Protein AF-A0AAV6YFU2-F1 (afdb_monomer_lite)

Organism: Engystomops pustulosus (NCBI:txid76066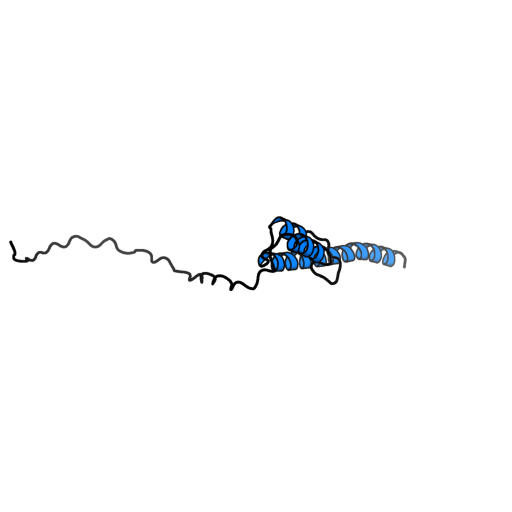)

pLDDT: mean 72.0, std 17.18, range [37.38, 92.31]

Foldseek 3Di:
DVVVVVVVVVVVVVVVVVVLVVVLVVLLVVLLVVLVPFPDDPVLSVVQSPDRDPPDDSRPCSVVVVVVVVVVVPDPGPDDDPPDDPPPPPPDPPPDPPDPDDDDDDDDDDDDDDD

Radius of gyration: 32.78 Å; chains: 1; bounding box: 71×76×87 Å

Structure (mmCIF, N/CA/C/O backbone):
data_AF-A0AAV6YFU2-F1
#
_entry.id   AF-A0AAV6YFU2-F1
#
loop_
_atom_site.group_PDB
_atom_site.id
_atom_site.type_symbol
_atom_site.label_atom_id
_atom_site.label_alt_id
_atom_site.label_comp_id
_atom_site.label_asym_id
_atom_site.label_entity_id
_atom_site.label_seq_id
_atom_site.pdbx_PDB_ins_code
_atom_site.Cartn_x
_atom_site.Cartn_y
_atom_site.Cartn_z
_atom_site.occupancy
_atom_site.B_iso_or_equiv
_atom_site.auth_seq_id
_atom_site.auth_comp_id
_atom_site.auth_asym_id
_atom_site.auth_atom_id
_atom_site.pdbx_PDB_model_num
ATOM 1 N N . MET A 1 1 ? 24.651 2.053 -34.414 1.00 65.94 1 MET A N 1
ATOM 2 C CA . MET A 1 1 ? 23.957 2.924 -33.431 1.00 65.94 1 MET A CA 1
ATOM 3 C C . MET A 1 1 ? 24.017 2.377 -31.984 1.00 65.94 1 MET A C 1
ATOM 5 O O . MET A 1 1 ? 22.968 2.186 -31.379 1.00 65.94 1 MET A O 1
ATOM 9 N N . PRO A 1 2 ? 25.197 2.101 -31.392 1.00 79.69 2 PRO A N 1
ATOM 10 C CA . PRO A 1 2 ? 25.283 1.604 -30.006 1.00 79.69 2 PRO A CA 1
ATOM 11 C C . PRO A 1 2 ? 24.976 2.678 -28.940 1.00 79.69 2 PRO A C 1
ATOM 13 O O . PRO A 1 2 ? 24.297 2.378 -27.965 1.00 79.69 2 PRO A O 1
ATOM 16 N N . LEU A 1 3 ? 25.368 3.939 -29.170 1.00 88.44 3 LEU A N 1
ATOM 17 C CA . LEU A 1 3 ? 25.150 5.067 -28.244 1.00 88.44 3 LEU A CA 1
ATOM 18 C C . LEU A 1 3 ? 23.670 5.396 -27.980 1.00 88.44 3 LEU A C 1
ATOM 20 O O . LEU A 1 3 ? 23.283 5.698 -26.855 1.00 88.44 3 LEU A O 1
ATOM 24 N N . LEU A 1 4 ? 22.818 5.309 -29.006 1.00 89.44 4 LEU A N 1
ATOM 25 C CA . LEU A 1 4 ? 21.377 5.543 -28.847 1.00 89.44 4 LEU A CA 1
ATOM 26 C C . LEU A 1 4 ? 20.711 4.455 -27.992 1.00 89.44 4 LEU A C 1
ATOM 28 O O . LEU A 1 4 ? 19.809 4.745 -27.210 1.00 89.44 4 LEU A O 1
ATOM 32 N N . LYS A 1 5 ? 21.175 3.204 -28.098 1.00 89.06 5 LYS A N 1
ATOM 33 C CA . LYS A 1 5 ? 20.659 2.088 -27.292 1.00 89.06 5 LYS A CA 1
ATOM 34 C C . LYS A 1 5 ? 21.057 2.218 -25.821 1.00 89.06 5 LYS A C 1
ATOM 36 O O . LYS A 1 5 ? 20.235 1.967 -24.951 1.00 89.06 5 LYS A O 1
ATOM 41 N N . SER A 1 6 ? 22.285 2.652 -25.532 1.00 88.38 6 SER A N 1
ATOM 42 C CA . SER A 1 6 ? 22.722 2.873 -24.147 1.00 88.38 6 SER A CA 1
ATOM 43 C C . SER A 1 6 ? 22.020 4.070 -23.504 1.00 88.38 6 SER A C 1
ATOM 45 O O . SER A 1 6 ? 21.612 3.985 -22.351 1.00 88.38 6 SER A O 1
ATOM 47 N N . ALA A 1 7 ? 21.825 5.163 -24.249 1.00 90.75 7 ALA A N 1
ATOM 48 C CA . ALA A 1 7 ? 21.093 6.330 -23.755 1.00 90.75 7 ALA A CA 1
ATOM 49 C C . ALA A 1 7 ? 19.620 6.005 -23.453 1.00 90.75 7 ALA A C 1
ATOM 51 O O . ALA A 1 7 ? 19.092 6.414 -22.423 1.00 90.75 7 ALA A O 1
ATOM 52 N N . THR A 1 8 ? 18.962 5.235 -24.323 1.00 91.19 8 THR A N 1
ATOM 53 C CA . THR A 1 8 ? 17.571 4.807 -24.099 1.00 91.19 8 THR A CA 1
ATOM 54 C C . THR A 1 8 ? 17.447 3.834 -22.932 1.00 91.19 8 THR A C 1
ATOM 56 O O . THR A 1 8 ? 16.543 4.007 -22.123 1.00 91.19 8 THR A O 1
ATOM 59 N N . ALA A 1 9 ? 18.372 2.882 -22.776 1.00 88.06 9 ALA A N 1
ATOM 60 C CA . ALA A 1 9 ? 18.406 1.995 -21.610 1.00 88.06 9 ALA A CA 1
ATOM 61 C C . ALA A 1 9 ? 18.583 2.777 -20.295 1.00 88.06 9 ALA A C 1
ATOM 63 O O . ALA A 1 9 ? 17.851 2.541 -19.340 1.00 88.06 9 ALA A O 1
ATOM 64 N N . PHE A 1 10 ? 19.477 3.773 -20.277 1.00 90.19 10 PHE A N 1
ATOM 65 C CA . PHE A 1 10 ? 19.695 4.622 -19.103 1.00 90.19 10 PHE A CA 1
ATOM 66 C C . PHE A 1 10 ? 18.457 5.443 -18.709 1.00 90.19 10 PHE A C 1
ATOM 68 O O . PHE A 1 10 ? 18.269 5.730 -17.534 1.00 90.19 10 PHE A O 1
ATOM 75 N N . LEU A 1 11 ? 17.606 5.824 -19.669 1.00 89.81 11 LEU A N 1
ATOM 76 C CA . LEU A 1 11 ? 16.353 6.542 -19.398 1.00 89.81 11 LEU A CA 1
ATOM 77 C C . LEU A 1 11 ? 15.172 5.605 -19.095 1.00 89.81 11 LEU A C 1
ATOM 79 O O . LEU A 1 11 ? 14.237 6.000 -18.394 1.00 89.81 11 LEU A O 1
ATOM 83 N N . ALA A 1 12 ? 15.195 4.373 -19.606 1.00 91.88 12 ALA A N 1
ATOM 84 C CA . ALA A 1 12 ? 14.117 3.403 -19.432 1.00 91.88 12 ALA A CA 1
ATOM 85 C C . ALA A 1 12 ? 13.955 2.971 -17.966 1.00 91.88 12 ALA A C 1
ATOM 87 O O . ALA A 1 12 ? 12.844 2.998 -17.440 1.00 91.88 12 ALA A O 1
ATOM 88 N N . ASP A 1 13 ? 15.052 2.654 -17.281 1.00 89.69 13 ASP A N 1
ATOM 89 C CA . ASP A 1 13 ? 15.014 2.224 -15.879 1.00 89.69 13 ASP A CA 1
ATOM 90 C C . ASP A 1 13 ? 14.454 3.299 -14.918 1.00 89.69 13 ASP A C 1
ATOM 92 O O . ASP A 1 13 ? 13.498 3.008 -14.191 1.00 89.69 13 ASP A O 1
ATOM 96 N N . PRO A 1 14 ? 14.943 4.559 -14.914 1.00 92.31 14 PRO A N 1
ATOM 97 C CA . PRO A 1 14 ? 14.422 5.588 -14.016 1.00 92.31 14 PRO A CA 1
ATOM 98 C C . PRO A 1 14 ? 12.996 6.023 -14.368 1.00 92.31 14 PRO A C 1
ATOM 100 O O . PRO A 1 14 ? 12.232 6.367 -13.468 1.00 92.31 14 PRO A O 1
ATOM 103 N N . SER A 1 15 ? 12.609 6.004 -15.649 1.00 90.94 15 SER A N 1
ATOM 104 C CA . SER A 1 15 ? 11.227 6.320 -16.037 1.00 90.94 15 SER A CA 1
ATOM 105 C C . SER A 1 15 ? 10.246 5.242 -15.572 1.00 90.94 15 SER A C 1
ATOM 107 O O . SER A 1 15 ? 9.169 5.574 -15.076 1.00 90.94 15 SER A O 1
ATOM 109 N N . ALA A 1 16 ? 10.629 3.964 -15.638 1.00 88.31 16 ALA A N 1
ATOM 110 C CA . ALA A 1 16 ? 9.830 2.875 -15.089 1.00 88.31 16 ALA A CA 1
ATOM 111 C C . ALA A 1 16 ? 9.675 2.987 -13.562 1.00 88.31 16 ALA A C 1
ATOM 113 O O . ALA A 1 16 ? 8.571 2.813 -13.044 1.00 88.31 16 ALA A O 1
ATOM 114 N N . GLU A 1 17 ? 10.747 3.324 -12.840 1.00 88.56 17 GLU A N 1
ATOM 115 C CA . GLU A 1 17 ? 10.686 3.556 -11.391 1.00 88.56 17 GLU A CA 1
ATOM 116 C C . GLU A 1 17 ? 9.809 4.761 -11.029 1.00 88.56 17 GLU A C 1
ATOM 118 O O . GLU A 1 17 ? 8.962 4.659 -10.142 1.00 88.56 17 GLU A O 1
ATOM 123 N N . ALA A 1 18 ? 9.925 5.880 -11.749 1.00 90.38 18 ALA A N 1
ATOM 124 C CA . ALA A 1 18 ? 9.093 7.061 -11.514 1.00 90.38 18 ALA A CA 1
ATOM 125 C C . ALA A 1 18 ? 7.590 6.741 -11.617 1.00 90.38 18 ALA A C 1
ATOM 127 O O . ALA A 1 18 ? 6.810 7.126 -10.742 1.00 90.38 18 ALA A O 1
ATOM 128 N N . LEU A 1 19 ? 7.196 5.964 -12.632 1.00 89.88 19 LEU A N 1
ATOM 129 C CA . LEU A 1 19 ? 5.811 5.516 -12.802 1.00 89.88 19 LEU A CA 1
ATOM 130 C C . LEU A 1 19 ? 5.357 4.583 -11.669 1.00 89.88 19 LEU A C 1
ATOM 132 O O . LEU A 1 19 ? 4.226 4.697 -11.191 1.00 89.88 19 LEU A O 1
ATOM 136 N N . ARG A 1 20 ? 6.231 3.683 -11.193 1.00 86.88 20 ARG A N 1
ATOM 137 C CA . ARG A 1 20 ? 5.939 2.819 -10.033 1.00 86.88 20 ARG A CA 1
ATOM 138 C C . ARG A 1 20 ? 5.701 3.645 -8.769 1.00 86.88 20 ARG A C 1
ATOM 140 O O . ARG A 1 20 ? 4.741 3.374 -8.046 1.00 86.88 20 ARG A O 1
ATOM 147 N N . PHE A 1 21 ? 6.521 4.668 -8.520 1.00 87.75 21 PHE A N 1
ATOM 148 C CA . PHE A 1 21 ? 6.357 5.559 -7.370 1.00 87.75 21 PHE A CA 1
ATOM 149 C C . PHE A 1 21 ? 5.067 6.378 -7.440 1.00 87.75 21 PHE A C 1
ATOM 151 O O . PHE A 1 21 ? 4.351 6.465 -6.441 1.00 87.75 21 PHE A O 1
ATOM 158 N N . GLU A 1 22 ? 4.727 6.940 -8.600 1.00 89.19 22 GLU A N 1
ATOM 159 C CA . GLU A 1 22 ? 3.484 7.699 -8.776 1.00 89.19 22 GLU A CA 1
ATOM 160 C C . GLU A 1 22 ? 2.247 6.815 -8.557 1.00 89.19 22 GLU A C 1
ATOM 162 O O . GLU A 1 22 ? 1.314 7.194 -7.834 1.00 89.19 22 GLU A O 1
ATOM 167 N N . ALA A 1 23 ? 2.260 5.601 -9.115 1.00 86.62 23 ALA A N 1
ATOM 168 C CA . ALA A 1 23 ? 1.203 4.622 -8.902 1.00 86.62 23 ALA A CA 1
ATOM 169 C C . ALA A 1 23 ? 1.091 4.231 -7.419 1.00 86.62 23 ALA A C 1
ATOM 171 O O . ALA A 1 23 ? -0.017 4.176 -6.875 1.00 86.62 23 ALA A O 1
ATOM 172 N N . ALA A 1 24 ? 2.216 4.009 -6.734 1.00 86.19 24 ALA A N 1
ATOM 173 C CA . ALA A 1 24 ? 2.237 3.696 -5.307 1.00 86.19 24 ALA A CA 1
ATOM 174 C C . ALA A 1 24 ? 1.688 4.851 -4.449 1.00 86.19 24 ALA A C 1
ATOM 176 O O . ALA A 1 24 ? 0.851 4.621 -3.573 1.00 86.19 24 ALA A O 1
ATOM 177 N N . LEU A 1 25 ? 2.089 6.096 -4.727 1.00 87.94 25 LEU A N 1
ATOM 178 C CA . LEU A 1 25 ? 1.611 7.290 -4.021 1.00 87.94 25 LEU A CA 1
ATOM 179 C C . LEU A 1 25 ? 0.113 7.510 -4.224 1.00 87.94 25 LEU A C 1
ATOM 181 O O . LEU A 1 25 ? -0.626 7.670 -3.252 1.00 87.94 25 LEU A O 1
ATOM 185 N N . THR A 1 26 ? -0.351 7.459 -5.472 1.00 89.44 26 THR A N 1
ATOM 186 C CA . THR A 1 26 ? -1.770 7.629 -5.805 1.00 89.44 26 THR A CA 1
ATOM 187 C C . THR A 1 26 ? -2.624 6.593 -5.080 1.00 89.44 26 THR A C 1
ATOM 189 O O . THR A 1 26 ? -3.670 6.923 -4.515 1.00 89.44 26 THR A O 1
ATOM 192 N N . ASN A 1 27 ? -2.166 5.341 -5.029 1.00 88.00 27 ASN A N 1
ATOM 193 C CA . ASN A 1 27 ? -2.866 4.296 -4.293 1.00 88.00 27 ASN A CA 1
ATOM 194 C C . ASN A 1 27 ? -2.809 4.493 -2.782 1.00 88.00 27 ASN A C 1
ATOM 196 O O . ASN A 1 27 ? -3.834 4.330 -2.127 1.00 88.00 27 ASN A O 1
ATOM 200 N N . SER A 1 28 ? -1.672 4.904 -2.224 1.00 87.81 28 SER A N 1
ATOM 201 C CA . SER A 1 28 ? -1.562 5.243 -0.801 1.00 87.81 28 SER A CA 1
ATOM 202 C C . SER A 1 28 ? -2.568 6.332 -0.399 1.00 87.81 28 SER A C 1
ATOM 204 O O . SER A 1 28 ? -3.315 6.177 0.572 1.00 87.81 28 SER A O 1
ATOM 206 N N . VAL A 1 29 ? -2.704 7.383 -1.216 1.00 89.75 29 VAL A N 1
ATOM 207 C CA . VAL A 1 29 ? -3.706 8.439 -1.004 1.00 89.75 29 VAL A CA 1
ATOM 208 C C . VAL A 1 29 ? -5.126 7.874 -1.086 1.00 89.75 29 VAL A C 1
ATOM 210 O O . VAL A 1 29 ? -5.922 8.099 -0.171 1.00 89.75 29 VAL A O 1
ATOM 213 N N . ARG A 1 30 ? -5.451 7.084 -2.119 1.00 89.50 30 ARG A N 1
ATOM 214 C CA . ARG A 1 30 ? -6.771 6.436 -2.250 1.00 89.50 30 ARG A CA 1
ATOM 215 C C . ARG A 1 30 ? -7.102 5.565 -1.036 1.00 89.50 30 ARG A C 1
ATOM 217 O O . ARG A 1 30 ? -8.199 5.676 -0.490 1.00 89.50 30 ARG A O 1
ATOM 224 N N . ARG A 1 31 ? -6.150 4.757 -0.567 1.00 89.94 31 ARG A N 1
ATOM 225 C CA . ARG A 1 31 ? -6.293 3.911 0.628 1.00 89.94 31 ARG A CA 1
ATOM 226 C C . ARG A 1 31 ? -6.566 4.736 1.871 1.00 89.94 31 ARG A C 1
ATOM 228 O O . ARG A 1 31 ? -7.503 4.431 2.601 1.00 89.94 31 ARG A O 1
ATOM 235 N N . SER A 1 32 ? -5.808 5.813 2.074 1.00 87.81 32 SER A N 1
ATOM 236 C CA . SER A 1 32 ? -5.988 6.702 3.225 1.00 87.81 32 SER A CA 1
ATOM 237 C C . SER A 1 32 ? -7.394 7.317 3.270 1.00 87.81 32 SER A C 1
ATOM 239 O O . SER A 1 32 ? -7.997 7.407 4.342 1.00 87.81 32 SER A O 1
ATOM 241 N N . LEU A 1 33 ? -7.963 7.664 2.108 1.00 89.00 33 LEU A N 1
ATOM 242 C CA . LEU A 1 33 ? -9.323 8.197 1.996 1.00 89.00 33 LEU A CA 1
ATOM 243 C C . LEU A 1 33 ? -10.380 7.145 2.341 1.00 89.00 33 LEU A C 1
ATOM 245 O O . LEU A 1 33 ? -11.294 7.430 3.117 1.00 89.00 33 LEU A O 1
ATOM 249 N N . TRP A 1 34 ? -10.233 5.926 1.820 1.00 87.44 34 TRP A N 1
ATOM 250 C CA . TRP A 1 34 ? -11.125 4.806 2.132 1.00 87.44 34 TRP A CA 1
ATOM 251 C C . TRP A 1 34 ? -11.088 4.438 3.619 1.00 87.44 34 TRP A C 1
ATOM 253 O O . TRP A 1 34 ? -12.125 4.323 4.275 1.00 87.44 34 TRP A O 1
ATOM 263 N N . VAL A 1 35 ? -9.886 4.322 4.178 1.00 87.81 35 VAL A N 1
ATOM 264 C CA . VAL A 1 35 ? -9.640 3.952 5.575 1.00 87.81 35 VAL A CA 1
ATOM 265 C C . VAL A 1 35 ? -10.142 5.016 6.563 1.00 87.81 35 VAL A C 1
ATOM 267 O O . VAL A 1 35 ? -10.583 4.677 7.666 1.00 87.81 35 VAL A O 1
ATOM 270 N N . LYS A 1 36 ? -10.134 6.301 6.180 1.00 85.31 36 LYS A N 1
ATOM 271 C CA . LYS A 1 36 ? -10.585 7.417 7.029 1.00 85.31 36 LYS A CA 1
ATOM 272 C C . LYS A 1 36 ? -12.043 7.283 7.468 1.00 85.31 36 LYS A C 1
ATOM 274 O O . LYS A 1 36 ? -12.352 7.592 8.617 1.00 85.31 36 LYS A O 1
ATOM 279 N N . GLN A 1 37 ? -12.928 6.837 6.575 1.00 81.38 37 GLN A N 1
ATOM 280 C CA . GLN A 1 37 ? -14.348 6.648 6.895 1.00 81.38 37 GLN A CA 1
ATOM 281 C C . GLN A 1 37 ? -14.674 5.253 7.450 1.00 81.38 37 GLN A C 1
ATOM 283 O O . GLN A 1 37 ? -15.758 5.038 7.987 1.00 81.38 37 GLN A O 1
ATOM 288 N N . TRP A 1 38 ? -13.754 4.295 7.317 1.00 82.44 38 TRP A N 1
ATOM 289 C CA . TRP A 1 38 ? -13.984 2.914 7.719 1.00 82.44 38 TRP A CA 1
ATOM 290 C C . TRP A 1 38 ? -13.979 2.764 9.248 1.00 82.44 38 TRP A C 1
ATOM 292 O O . TRP A 1 38 ? -13.154 3.354 9.945 1.00 82.44 38 TRP A O 1
ATOM 302 N N . GLY A 1 39 ? -14.893 1.958 9.793 1.00 76.69 39 GLY A N 1
ATOM 303 C CA . GLY A 1 39 ? -15.066 1.737 11.237 1.00 76.69 39 GLY A CA 1
ATOM 304 C C . GLY A 1 39 ? -14.123 0.704 11.876 1.00 76.69 39 GLY A C 1
ATOM 305 O O . GLY A 1 39 ? -14.430 0.234 12.968 1.00 76.69 39 GLY A O 1
ATOM 306 N N . GLY A 1 40 ? -13.031 0.316 11.204 1.00 76.81 40 GLY A N 1
ATOM 307 C CA . GLY A 1 40 ? -12.054 -0.674 11.685 1.00 76.81 40 GLY A CA 1
ATOM 308 C C . GLY A 1 40 ? -11.118 -0.172 12.796 1.00 76.81 40 GLY A C 1
ATOM 309 O O . GLY A 1 40 ? -11.072 1.026 13.100 1.00 76.81 40 GLY A O 1
ATOM 310 N N . ASP A 1 41 ? -10.357 -1.091 13.398 1.00 81.94 41 ASP A N 1
ATOM 311 C CA . ASP A 1 41 ? -9.361 -0.763 14.427 1.00 81.94 41 ASP A CA 1
ATOM 312 C C . ASP A 1 41 ? -8.149 -0.022 13.832 1.00 81.94 41 ASP A C 1
ATOM 314 O O . ASP A 1 41 ? -7.857 -0.107 12.644 1.00 81.94 41 ASP A O 1
ATOM 318 N N . VAL A 1 42 ? -7.408 0.723 14.653 1.00 83.12 42 VAL A N 1
ATOM 319 C CA . VAL A 1 42 ? -6.276 1.521 14.149 1.00 83.12 42 VAL A CA 1
ATOM 320 C C . VAL A 1 42 ? -5.187 0.638 13.522 1.00 83.12 42 VAL A C 1
ATOM 322 O O . VAL A 1 42 ? -4.570 1.061 12.548 1.00 83.12 42 VAL A O 1
ATOM 325 N N . LYS A 1 43 ? -4.991 -0.599 14.009 1.00 85.12 43 LYS A N 1
ATOM 326 C CA . LYS A 1 43 ? -3.946 -1.509 13.510 1.00 85.12 43 LYS A CA 1
ATOM 327 C C . LYS A 1 43 ? -4.240 -2.013 12.095 1.00 85.12 43 LYS A C 1
ATOM 329 O O . LYS A 1 43 ? -3.363 -1.957 11.235 1.00 85.12 43 LYS A O 1
ATOM 334 N N . SER A 1 44 ? -5.470 -2.450 11.831 1.00 83.06 44 SER A N 1
ATOM 335 C CA . SER A 1 44 ? -5.926 -2.864 10.498 1.00 83.06 44 SER A CA 1
ATOM 336 C C . SER A 1 44 ? -5.877 -1.704 9.514 1.00 83.06 44 SER A C 1
ATOM 338 O O . SER A 1 44 ? -5.421 -1.872 8.389 1.00 83.06 44 SER A O 1
ATOM 340 N N . LYS A 1 45 ? -6.241 -0.496 9.953 1.00 86.69 45 LYS A N 1
ATOM 341 C CA . LYS A 1 45 ? -6.127 0.727 9.149 1.00 86.69 45 LYS A CA 1
ATOM 342 C C . LYS A 1 45 ? -4.688 1.033 8.739 1.00 86.69 45 LYS A C 1
ATOM 344 O O . LYS A 1 45 ? -4.438 1.322 7.572 1.00 86.69 45 LYS A O 1
ATOM 349 N N . THR A 1 46 ? -3.741 0.956 9.676 1.00 86.50 46 THR A N 1
ATOM 350 C CA . THR A 1 46 ? -2.318 1.156 9.369 1.00 86.50 46 THR A CA 1
ATOM 351 C C . THR A 1 46 ? -1.767 0.069 8.457 1.00 86.50 46 THR A C 1
ATOM 353 O O . THR A 1 46 ? -1.009 0.388 7.546 1.00 86.50 46 THR A O 1
ATOM 356 N N . MET A 1 47 ? -2.187 -1.187 8.648 1.00 86.38 47 MET A N 1
ATOM 357 C CA . MET A 1 47 ? -1.796 -2.280 7.759 1.00 86.38 47 MET A CA 1
ATOM 358 C C . MET A 1 47 ? -2.307 -2.038 6.340 1.00 86.38 47 MET A C 1
ATOM 360 O O . MET A 1 47 ? -1.502 -2.036 5.419 1.00 86.38 47 MET A O 1
ATOM 364 N N . LEU A 1 48 ? -3.593 -1.712 6.171 1.00 86.56 48 LEU A N 1
ATOM 365 C CA . LEU A 1 48 ? -4.205 -1.469 4.861 1.00 86.56 48 LEU A CA 1
ATOM 366 C C . LEU A 1 48 ? -3.528 -0.348 4.059 1.00 86.56 48 LEU A C 1
ATOM 368 O O . LEU A 1 48 ? -3.422 -0.442 2.838 1.00 86.56 48 LEU A O 1
ATOM 372 N N . CYS A 1 49 ? -3.059 0.711 4.722 1.00 87.81 49 CYS A N 1
ATOM 373 C CA . CYS A 1 49 ? -2.332 1.793 4.056 1.00 87.81 49 CYS A CA 1
ATOM 374 C C . CYS A 1 49 ? -0.914 1.390 3.612 1.00 87.81 49 CYS A C 1
ATOM 376 O O . CYS A 1 49 ? -0.397 1.985 2.668 1.00 87.81 49 CYS A O 1
ATOM 378 N N . GLY A 1 50 ? -0.295 0.404 4.270 1.00 84.75 50 GLY A N 1
ATOM 379 C CA . GLY A 1 50 ? 1.086 -0.028 4.028 1.00 84.75 50 GLY A CA 1
ATOM 380 C C . GLY A 1 50 ? 1.257 -1.171 3.023 1.00 84.75 50 GLY A C 1
ATOM 381 O O . GLY A 1 50 ? 2.389 -1.540 2.724 1.00 84.75 50 GLY A O 1
ATOM 382 N N . ILE A 1 51 ? 0.169 -1.744 2.501 1.00 85.94 51 ILE A N 1
ATOM 383 C CA . ILE A 1 51 ? 0.226 -2.878 1.562 1.00 85.94 51 ILE A CA 1
ATOM 384 C C . ILE A 1 51 ? 0.913 -2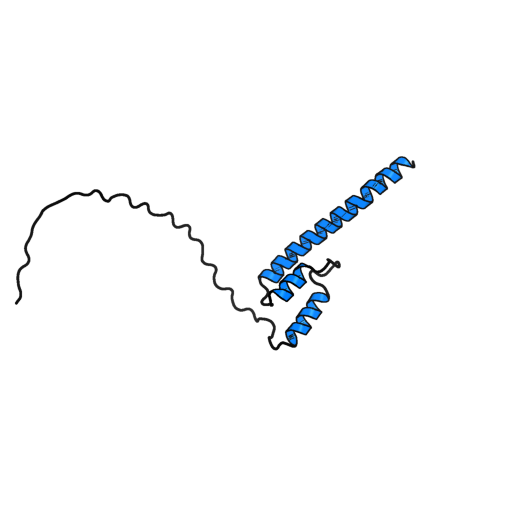.442 0.253 1.00 85.94 51 ILE A C 1
ATOM 386 O O . ILE A 1 51 ? 0.665 -1.335 -0.220 1.00 85.94 51 ILE A O 1
ATOM 390 N N . PRO A 1 52 ? 1.747 -3.263 -0.403 1.00 82.38 52 PRO A N 1
ATOM 391 C CA . PRO A 1 52 ? 2.237 -2.953 -1.747 1.00 82.38 52 PRO A CA 1
ATOM 392 C C . PRO A 1 52 ? 1.090 -2.853 -2.768 1.00 82.38 52 PRO A C 1
ATOM 394 O O . PRO A 1 52 ? 0.021 -3.442 -2.618 1.00 82.38 52 PRO A O 1
ATOM 397 N N . PHE A 1 53 ? 1.258 -2.059 -3.820 1.00 82.62 53 PHE A N 1
ATOM 398 C CA . PHE A 1 53 ? 0.257 -1.989 -4.883 1.00 82.62 53 PHE A CA 1
ATOM 399 C C . PHE A 1 53 ? 0.426 -3.180 -5.835 1.00 82.62 53 PHE A C 1
ATOM 401 O O . PHE A 1 53 ? 1.464 -3.302 -6.476 1.00 82.62 53 PHE A O 1
ATOM 408 N N . GLN A 1 54 ? -0.581 -4.055 -5.914 1.00 80.25 54 GLN A N 1
ATOM 409 C CA . GLN A 1 54 ? -0.557 -5.264 -6.753 1.00 80.25 54 GLN A CA 1
ATOM 410 C C . GLN A 1 54 ? -1.378 -5.125 -8.051 1.00 80.25 54 GLN A C 1
ATOM 412 O O . GLN A 1 54 ? -1.703 -6.124 -8.684 1.00 80.25 54 GLN A O 1
ATOM 417 N N . GLY A 1 55 ? -1.715 -3.900 -8.471 1.00 76.75 55 GLY A N 1
ATOM 418 C CA . GLY A 1 55 ? -2.408 -3.653 -9.738 1.00 76.75 55 GLY A CA 1
ATOM 419 C C . GLY A 1 55 ? -3.879 -3.278 -9.567 1.00 76.75 55 GLY A C 1
ATOM 420 O O . GLY A 1 55 ? -4.194 -2.183 -9.133 1.00 76.75 55 GLY A O 1
ATOM 421 N N . GLU A 1 56 ? -4.815 -4.127 -9.973 1.00 76.75 56 GLU A N 1
ATOM 422 C CA . GLU A 1 56 ? -6.192 -3.673 -10.234 1.00 76.75 56 GLU A CA 1
ATOM 423 C C . GLU A 1 56 ? -6.968 -3.234 -8.977 1.00 76.75 56 GLU A C 1
ATOM 425 O O . GLU A 1 56 ? -7.779 -2.306 -9.019 1.00 76.75 56 GLU A O 1
ATOM 430 N N . PHE A 1 57 ? -6.671 -3.845 -7.828 1.00 79.31 57 PHE A N 1
ATOM 431 C CA . PHE A 1 57 ? -7.391 -3.589 -6.585 1.00 79.31 57 PHE A CA 1
ATOM 432 C C . PHE A 1 57 ? -6.628 -2.662 -5.641 1.00 79.31 57 PHE A C 1
ATOM 434 O O . PHE A 1 57 ? -5.433 -2.820 -5.391 1.00 79.31 57 PHE A O 1
ATOM 441 N N . VAL A 1 58 ? -7.364 -1.731 -5.025 1.00 81.31 58 VAL A N 1
ATOM 442 C CA . VAL A 1 58 ? -6.809 -0.783 -4.049 1.00 81.31 58 VAL A CA 1
ATOM 443 C C . VAL A 1 58 ? -6.203 -1.521 -2.854 1.00 81.31 58 VAL A C 1
ATOM 445 O O . VAL A 1 58 ? -5.114 -1.163 -2.429 1.00 81.31 58 VAL A O 1
ATOM 448 N N . PHE A 1 59 ? -6.845 -2.564 -2.327 1.00 85.06 59 PHE A N 1
ATOM 449 C CA . PHE A 1 59 ? -6.328 -3.319 -1.175 1.00 85.06 59 PHE A CA 1
ATOM 450 C C . PHE A 1 59 ? -5.985 -4.786 -1.486 1.00 85.06 59 PHE A C 1
ATOM 452 O O . PHE A 1 59 ? -5.120 -5.343 -0.817 1.00 85.06 59 PHE A O 1
ATOM 459 N N . GLY A 1 60 ? -6.604 -5.390 -2.507 1.00 83.56 60 GLY A N 1
ATOM 460 C CA . GLY A 1 60 ? -6.379 -6.794 -2.877 1.00 83.56 60 GLY A CA 1
ATOM 461 C C . GLY A 1 60 ? -6.853 -7.792 -1.812 1.00 83.56 60 GLY A C 1
ATOM 462 O O . GLY A 1 60 ? -7.628 -7.439 -0.924 1.00 83.56 60 GLY A O 1
ATOM 463 N N . SER A 1 61 ? -6.345 -9.024 -1.887 1.00 82.12 61 SER A N 1
ATOM 464 C CA . SER A 1 61 ? -6.687 -10.147 -0.993 1.00 82.12 61 SER A CA 1
ATOM 465 C C . SER A 1 61 ? -6.332 -9.911 0.480 1.00 82.12 61 SER A C 1
ATOM 467 O O . SER A 1 61 ? -6.880 -10.546 1.379 1.00 82.12 61 SER A O 1
ATOM 469 N N . GLU A 1 62 ? -5.419 -8.979 0.755 1.00 81.50 62 GLU A N 1
ATOM 470 C CA . GLU A 1 62 ? -5.077 -8.557 2.115 1.00 81.50 62 GLU A CA 1
ATOM 471 C C . GLU A 1 62 ? -6.286 -7.954 2.842 1.00 81.50 62 GLU A C 1
ATOM 473 O O . GLU A 1 62 ? -6.449 -8.175 4.045 1.00 81.50 62 GLU A O 1
ATOM 478 N N . LEU A 1 63 ? -7.173 -7.252 2.122 1.00 83.31 63 LEU A N 1
ATOM 479 C CA . LEU A 1 63 ? -8.422 -6.751 2.696 1.00 83.31 63 LEU A CA 1
ATOM 480 C C . LEU A 1 63 ? -9.313 -7.898 3.153 1.00 83.31 63 LEU A C 1
ATOM 482 O O . LEU A 1 63 ? -9.815 -7.849 4.273 1.00 83.31 63 LEU A O 1
ATOM 486 N N . ASP A 1 64 ? -9.471 -8.920 2.317 1.00 81.62 64 ASP A N 1
ATOM 487 C CA . ASP A 1 64 ? -10.310 -10.077 2.625 1.00 81.62 64 ASP A CA 1
ATOM 488 C C . ASP A 1 64 ? -9.781 -10.800 3.865 1.00 81.62 64 ASP A C 1
ATOM 490 O O . ASP A 1 64 ? -10.536 -11.047 4.800 1.00 81.62 64 ASP A O 1
ATOM 494 N N . SER A 1 65 ? -8.460 -10.979 3.972 1.00 82.44 65 SER A N 1
ATOM 495 C CA . SER A 1 65 ? -7.838 -11.581 5.160 1.00 82.44 65 SER A CA 1
ATOM 496 C C . SER A 1 65 ? -8.072 -10.776 6.450 1.00 82.44 65 SER A C 1
ATOM 498 O O . SER A 1 65 ? -8.213 -11.337 7.540 1.00 82.44 65 SER A O 1
ATOM 500 N N . ILE A 1 66 ? -8.109 -9.442 6.349 1.00 79.25 66 ILE A N 1
ATOM 501 C CA . ILE A 1 66 ? -8.374 -8.544 7.478 1.00 79.25 66 ILE A CA 1
ATOM 502 C C . ILE A 1 66 ? -9.855 -8.590 7.843 1.00 79.25 66 ILE A C 1
ATOM 504 O O . ILE A 1 66 ? -10.187 -8.583 9.030 1.00 79.25 66 ILE A O 1
ATOM 508 N N . LEU A 1 67 ? -10.737 -8.650 6.845 1.00 76.94 67 LEU A N 1
ATOM 509 C CA . LEU A 1 67 ? -12.176 -8.762 7.041 1.00 76.94 67 LEU A CA 1
ATOM 510 C C . LEU A 1 67 ? -12.557 -10.112 7.646 1.00 76.94 67 LEU A C 1
ATOM 512 O O . LEU A 1 67 ? -13.352 -10.114 8.575 1.00 76.94 67 LEU A O 1
ATOM 516 N N . GLU A 1 68 ? -11.961 -11.223 7.217 1.00 79.50 68 GLU A N 1
ATOM 517 C CA . GLU A 1 68 ? -12.165 -12.555 7.806 1.00 79.50 68 GLU A CA 1
ATOM 518 C C . GLU A 1 68 ? -11.724 -12.586 9.275 1.00 79.50 68 GLU A C 1
ATOM 520 O O . GLU A 1 68 ? -12.518 -12.893 10.167 1.00 79.50 68 GLU A O 1
ATOM 525 N N . LYS A 1 69 ? -10.500 -12.122 9.566 1.00 71.81 69 LYS A N 1
ATOM 526 C CA . LYS A 1 69 ? -9.990 -12.007 10.947 1.00 71.81 69 LYS A CA 1
ATOM 527 C C . LYS A 1 69 ? -10.827 -11.064 11.817 1.00 71.81 69 LYS A C 1
ATOM 529 O O . LYS A 1 69 ? -10.865 -11.218 13.041 1.00 71.81 69 LYS A O 1
ATOM 534 N N . ALA A 1 70 ? -11.445 -10.047 11.220 1.00 65.00 70 ALA A N 1
ATOM 535 C CA . ALA A 1 70 ? -12.338 -9.125 11.913 1.00 65.00 70 ALA A CA 1
ATOM 536 C C . ALA A 1 70 ? -13.758 -9.696 12.079 1.00 65.00 70 ALA A C 1
ATOM 538 O O . ALA A 1 70 ? -14.395 -9.428 13.099 1.00 65.00 70 ALA A O 1
ATOM 539 N N . ALA A 1 71 ? -14.237 -10.497 11.126 1.00 59.12 71 ALA A N 1
ATOM 540 C CA . ALA A 1 71 ? -15.541 -11.153 11.145 1.00 59.12 71 ALA A CA 1
ATOM 541 C C . ALA A 1 71 ? -15.621 -12.206 12.258 1.00 59.12 71 ALA A C 1
ATOM 543 O O . ALA A 1 71 ? -16.617 -12.243 12.985 1.00 59.12 71 ALA A O 1
ATOM 544 N N . ASP A 1 72 ? -14.533 -12.947 12.496 1.00 51.88 72 ASP A N 1
ATOM 545 C CA . ASP A 1 72 ? -14.406 -13.865 13.639 1.00 51.88 72 ASP A CA 1
ATOM 546 C C . ASP A 1 72 ? -14.530 -13.141 14.991 1.00 51.88 72 ASP A C 1
ATOM 548 O O . ASP A 1 72 ? -14.962 -13.708 15.999 1.00 51.88 72 ASP A O 1
ATOM 552 N N . ARG A 1 73 ? -14.233 -11.835 15.025 1.00 54.97 73 ARG A N 1
ATOM 553 C CA . ARG A 1 73 ? -14.381 -10.974 16.206 1.00 54.97 73 ARG A CA 1
ATOM 554 C C . ARG A 1 73 ? -15.755 -10.295 16.272 1.00 54.97 73 ARG A C 1
ATOM 556 O O . ARG A 1 73 ? -15.832 -9.112 16.587 1.00 54.97 73 ARG A O 1
ATOM 563 N N . LYS A 1 74 ? -16.854 -11.022 16.031 1.00 52.16 74 LYS A N 1
ATOM 564 C CA . LYS A 1 74 ? -18.229 -10.635 16.437 1.00 52.16 74 LYS A CA 1
ATOM 565 C C . LYS A 1 74 ? -18.597 -9.148 16.226 1.00 52.16 74 LYS A C 1
ATOM 567 O O . LYS A 1 74 ? -19.133 -8.533 17.144 1.00 52.16 74 LYS A O 1
ATOM 572 N N . LYS A 1 75 ? -18.359 -8.525 15.068 1.00 49.28 75 LYS A N 1
ATOM 573 C CA . LYS A 1 75 ? -18.978 -7.221 14.735 1.00 49.28 75 LYS A CA 1
ATOM 574 C C . LYS A 1 75 ? -19.256 -7.167 13.242 1.00 49.28 75 LYS A C 1
ATOM 576 O O . LYS A 1 75 ? -18.338 -7.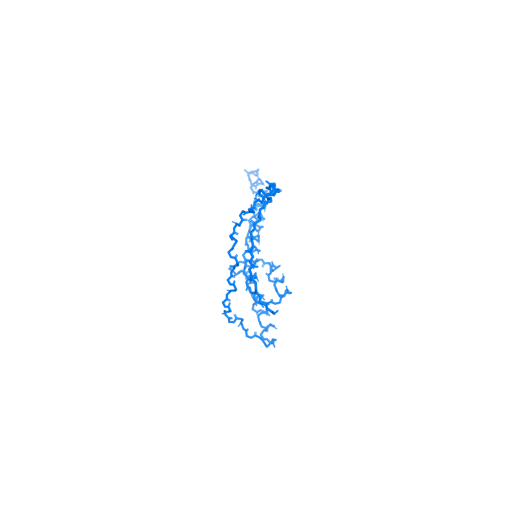016 12.447 1.00 49.28 75 LYS A O 1
ATOM 581 N N . GLY A 1 76 ? -20.532 -7.310 12.883 1.00 47.00 76 GLY A N 1
ATOM 582 C CA . GLY A 1 76 ? -20.997 -7.112 11.516 1.00 47.00 76 GLY A CA 1
ATOM 583 C C . GLY A 1 76 ? -20.496 -5.784 10.952 1.00 47.00 76 GLY A C 1
ATOM 584 O O . GLY A 1 76 ? -20.268 -4.828 11.702 1.00 47.00 76 GLY A O 1
ATOM 585 N N . PHE A 1 77 ? -20.321 -5.757 9.630 1.00 47.59 77 PHE A N 1
ATOM 586 C CA . PHE A 1 77 ? -20.042 -4.551 8.855 1.00 47.59 77 PHE A CA 1
ATOM 587 C C . PHE A 1 77 ? -20.802 -3.361 9.461 1.00 47.59 77 PHE A C 1
ATOM 589 O O . PHE A 1 77 ? -22.007 -3.493 9.700 1.00 47.59 77 PHE A O 1
ATOM 596 N N . PRO A 1 78 ? -20.149 -2.223 9.763 1.00 54.72 78 PRO A N 1
ATOM 597 C CA . PRO A 1 78 ? -20.854 -1.080 10.313 1.00 54.72 78 PRO A CA 1
ATOM 598 C C . PRO A 1 78 ? -21.890 -0.611 9.288 1.00 54.72 78 PRO A C 1
ATOM 600 O O . PRO A 1 78 ? -21.562 0.074 8.324 1.00 54.72 78 PRO A O 1
ATOM 603 N N . VAL A 1 79 ? -23.147 -1.011 9.505 1.00 55.00 79 VAL A N 1
ATOM 604 C CA . VAL A 1 79 ? -24.327 -0.464 8.836 1.00 55.00 79 VAL A CA 1
ATOM 605 C C . VAL A 1 79 ? -24.228 1.049 8.945 1.00 55.00 79 VAL A C 1
ATOM 607 O O . VAL A 1 79 ? -23.976 1.562 10.038 1.00 55.00 79 VAL A O 1
ATOM 610 N N . ASN A 1 80 ? -24.382 1.728 7.806 1.00 50.38 80 ASN A N 1
ATOM 611 C CA . ASN A 1 80 ? -24.312 3.177 7.639 1.00 50.38 80 ASN A CA 1
ATOM 612 C C . ASN A 1 80 ? -24.977 3.908 8.811 1.00 50.38 80 ASN A C 1
ATOM 614 O O . ASN A 1 80 ? -26.188 4.127 8.821 1.00 50.38 80 ASN A O 1
ATOM 618 N N . LYS A 1 81 ? -24.188 4.307 9.811 1.00 59.59 81 LYS A N 1
ATOM 619 C CA . LYS A 1 81 ? -24.653 5.272 10.799 1.00 59.59 81 LYS A CA 1
ATOM 620 C C . LYS A 1 81 ? -24.590 6.628 10.102 1.00 59.59 81 LYS A C 1
ATOM 622 O O . LYS A 1 81 ? -23.515 6.971 9.604 1.00 59.59 81 LYS A O 1
ATOM 627 N N . PRO A 1 82 ? -25.702 7.378 10.014 1.00 56.62 82 PRO A N 1
ATOM 628 C CA . PRO A 1 82 ? -25.692 8.685 9.377 1.00 56.62 82 PRO A CA 1
ATOM 629 C C . PRO A 1 82 ? -24.597 9.536 10.020 1.00 56.62 82 PRO A C 1
ATOM 631 O O . PRO A 1 82 ? -24.504 9.629 11.246 1.00 56.62 82 PRO A O 1
ATOM 634 N N . SER A 1 83 ? -23.725 10.099 9.183 1.00 59.34 83 SER A N 1
ATOM 635 C CA . SER A 1 83 ? -22.594 10.908 9.631 1.00 59.34 83 SER A CA 1
ATOM 636 C C . SER A 1 83 ? -23.082 12.019 10.568 1.00 59.34 83 SER A C 1
ATOM 638 O O . SER A 1 83 ? -24.068 12.682 10.220 1.00 59.34 83 SER A O 1
ATOM 640 N N . PRO A 1 84 ? -22.416 12.286 11.708 1.00 63.31 84 PRO A N 1
ATOM 641 C CA . PRO A 1 84 ? -22.749 13.451 12.513 1.00 63.31 84 PRO A CA 1
ATOM 642 C C . PRO A 1 84 ? -22.618 14.695 11.629 1.00 63.31 84 PRO A C 1
ATOM 644 O O . PRO A 1 84 ? -21.591 14.897 10.975 1.00 63.31 84 PRO A O 1
ATOM 647 N N . LYS A 1 85 ? -23.697 15.486 11.558 1.00 62.03 85 LYS A N 1
ATOM 648 C CA . LYS A 1 85 ? -23.745 16.749 10.812 1.00 62.03 85 LYS A CA 1
ATOM 649 C C . LYS A 1 85 ? -22.500 17.555 11.183 1.00 62.03 85 LYS A C 1
ATOM 651 O O . LYS A 1 85 ? -22.314 17.890 12.351 1.00 62.03 85 LYS A O 1
ATOM 656 N N . ARG A 1 86 ? -21.625 17.819 10.206 1.00 63.38 86 ARG A N 1
ATOM 657 C CA . ARG A 1 86 ? -20.450 18.674 10.416 1.00 63.38 86 ARG A CA 1
ATOM 658 C C . ARG A 1 86 ? -20.940 20.009 10.994 1.00 63.38 86 ARG A C 1
ATOM 660 O O . ARG A 1 86 ? -21.903 20.547 10.444 1.00 63.38 86 ARG A O 1
ATOM 667 N N . PRO A 1 87 ? -20.323 20.562 12.053 1.00 62.41 87 PRO A N 1
ATOM 668 C CA . PRO A 1 87 ? -20.633 21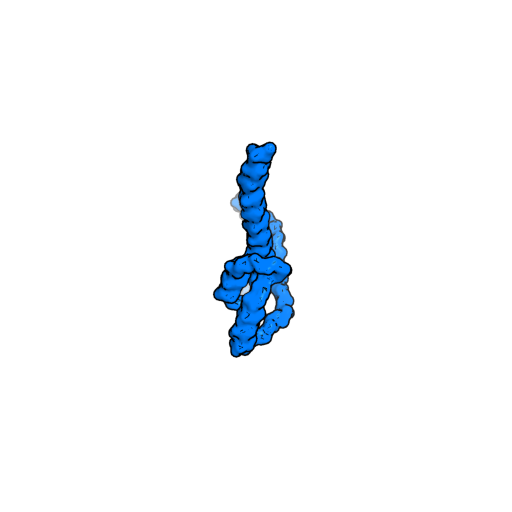.925 12.447 1.00 62.41 87 PRO A CA 1
ATOM 669 C C . PRO A 1 87 ? -20.277 22.826 11.264 1.00 62.41 87 PRO A C 1
ATOM 671 O O . PRO A 1 87 ? -19.136 22.834 10.798 1.00 62.41 87 PRO A O 1
ATOM 674 N N . SER A 1 88 ? -21.271 23.531 10.723 1.00 63.47 88 SER A N 1
ATOM 675 C CA . SER A 1 88 ? -21.019 24.574 9.738 1.00 63.47 88 SER A CA 1
ATOM 676 C C . SER A 1 88 ? -20.109 25.598 10.405 1.00 63.47 88 SER A C 1
ATOM 678 O O . SER A 1 88 ? -20.510 26.228 11.386 1.00 63.47 88 SER A O 1
ATOM 680 N N . PHE A 1 89 ? -18.886 25.753 9.907 1.00 60.12 89 PHE A N 1
ATOM 681 C CA . PHE A 1 89 ? -18.023 26.861 10.294 1.00 60.12 89 PHE A CA 1
ATOM 682 C C . PHE A 1 89 ? -18.654 28.152 9.758 1.00 60.12 89 PHE A C 1
ATOM 684 O O . PHE A 1 89 ? -18.321 28.632 8.680 1.00 60.12 89 PHE A O 1
ATOM 691 N N . SER A 1 90 ? -19.616 28.709 10.494 1.00 63.28 90 SER A N 1
ATOM 692 C CA . SER A 1 90 ? -19.990 30.104 10.318 1.00 63.28 90 SER A CA 1
ATOM 693 C C . SER A 1 90 ? -18.862 30.922 10.932 1.00 63.28 90 SER A C 1
ATOM 695 O O . SER A 1 90 ? -18.715 30.955 12.157 1.00 63.28 90 SER A O 1
ATOM 697 N N . PHE A 1 91 ? -18.046 31.542 10.086 1.00 57.19 91 PHE A N 1
ATOM 698 C CA . PHE A 1 91 ? -17.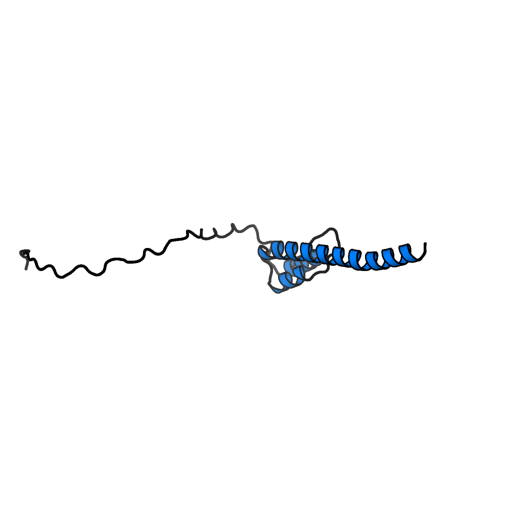097 32.567 10.493 1.00 57.19 91 PHE A CA 1
ATOM 699 C C . PHE A 1 91 ? -17.899 33.682 11.180 1.00 57.19 91 PHE A C 1
ATOM 701 O O . PHE A 1 91 ? -18.575 34.468 10.521 1.00 57.19 91 PHE A O 1
ATOM 708 N N . ARG A 1 92 ? -17.927 33.695 12.518 1.00 62.97 92 ARG A N 1
ATOM 709 C CA . ARG A 1 92 ? -18.477 34.814 13.286 1.00 62.97 92 ARG A CA 1
ATOM 710 C C . ARG A 1 92 ? -17.351 35.834 13.425 1.00 62.97 92 ARG A C 1
ATOM 712 O O . ARG A 1 92 ? -16.428 35.565 14.193 1.00 62.97 92 ARG A O 1
ATOM 719 N N . PRO A 1 93 ? -17.378 36.977 12.719 1.00 54.81 93 PRO A N 1
ATOM 720 C CA . PRO A 1 93 ? -16.459 38.052 13.046 1.00 54.81 93 PRO A CA 1
ATOM 721 C C . PRO A 1 93 ? -16.722 38.481 14.492 1.00 54.81 93 PRO A C 1
ATOM 723 O O . PRO A 1 93 ? -17.867 38.704 14.897 1.00 54.81 93 PRO A O 1
ATOM 726 N N . SER A 1 94 ? -15.649 38.530 15.278 1.00 55.25 94 SER A N 1
ATOM 727 C CA . SER A 1 94 ? -15.651 39.050 16.641 1.00 55.25 94 SER A CA 1
ATOM 728 C C . SER A 1 94 ? -16.216 40.471 16.617 1.00 55.25 94 SER A C 1
ATOM 730 O O . SER A 1 94 ? -15.632 41.358 15.993 1.00 55.25 94 SER A O 1
ATOM 732 N N . ARG A 1 95 ? -17.379 40.691 17.245 1.00 54.88 95 ARG A N 1
ATOM 733 C CA . ARG A 1 95 ? -17.872 42.045 17.517 1.00 54.88 95 ARG A CA 1
ATOM 734 C C . ARG A 1 95 ? -16.943 42.654 18.559 1.00 54.88 95 ARG A C 1
ATOM 736 O O . ARG A 1 95 ? -17.082 42.408 19.752 1.00 54.88 95 ARG A O 1
ATOM 743 N N . GLU A 1 96 ? -15.977 43.413 18.068 1.00 51.94 96 GLU A N 1
ATOM 744 C CA . GLU A 1 96 ? -15.141 44.326 18.831 1.00 51.94 96 GLU A CA 1
ATOM 745 C C . GLU A 1 96 ? -16.046 45.225 19.697 1.00 51.94 96 GLU A C 1
ATOM 747 O O . GLU A 1 96 ? -16.811 46.042 19.180 1.00 51.94 96 GLU A O 1
ATOM 752 N N . ASN A 1 97 ? -16.006 45.029 21.019 1.00 51.62 97 ASN A N 1
ATOM 753 C CA . ASN A 1 97 ? -16.711 45.855 22.000 1.00 51.62 97 ASN A CA 1
ATOM 754 C C . ASN A 1 97 ? -16.083 47.257 22.029 1.00 51.62 97 ASN A C 1
ATOM 756 O O . ASN A 1 97 ? -15.278 47.584 22.899 1.00 51.62 97 ASN A O 1
ATOM 760 N N . LYS A 1 98 ? -16.459 48.107 21.072 1.00 52.16 98 LYS A N 1
ATOM 761 C CA . LYS A 1 98 ? -16.319 49.557 21.209 1.00 52.16 98 LYS A CA 1
ATOM 762 C C . LYS A 1 98 ? -17.436 50.066 22.118 1.00 52.16 98 LYS A C 1
ATOM 764 O O . LYS A 1 98 ? -18.577 49.648 21.988 1.00 52.16 98 LYS A O 1
ATOM 769 N N . THR A 1 99 ? -17.066 51.011 22.981 1.00 52.53 99 THR A N 1
ATOM 770 C CA . THR A 1 99 ? -17.888 51.817 23.903 1.00 52.53 99 THR A CA 1
ATOM 771 C C . THR A 1 99 ? -18.077 51.279 25.322 1.00 52.53 99 THR A C 1
ATOM 773 O O . THR A 1 99 ? -19.169 50.888 25.723 1.00 52.53 99 THR A O 1
ATOM 776 N N . GLN A 1 100 ? -17.037 51.428 26.145 1.00 53.91 100 GLN A N 1
ATOM 777 C CA . GLN A 1 100 ? -17.218 51.643 27.583 1.00 53.91 100 GLN A CA 1
ATOM 778 C C . GLN A 1 100 ? -16.496 52.922 28.034 1.00 53.91 100 GLN A C 1
ATOM 780 O O . GLN A 1 100 ? -15.665 52.927 28.927 1.00 53.91 100 GLN A O 1
ATOM 785 N N . TYR A 1 101 ? -16.847 54.035 27.389 1.00 51.53 101 TYR A N 1
ATOM 786 C CA . TYR A 1 101 ? -16.767 55.371 27.977 1.00 51.53 101 TYR A CA 1
ATOM 787 C C . TYR A 1 101 ? -18.113 56.050 27.725 1.00 51.53 101 TYR A C 1
ATOM 789 O O . TYR A 1 101 ? -18.334 56.670 26.689 1.00 51.53 101 TYR A O 1
ATOM 797 N N . ARG A 1 102 ? -19.051 55.901 28.663 1.00 45.69 102 ARG A N 1
ATOM 798 C CA . ARG A 1 102 ? -20.217 56.784 28.746 1.00 45.69 102 ARG A CA 1
ATOM 799 C C . ARG A 1 102 ? -20.435 57.129 30.210 1.00 45.69 102 ARG A C 1
ATOM 801 O O . ARG A 1 102 ? -20.620 56.253 31.048 1.00 45.69 102 ARG A O 1
ATOM 808 N N . GLY A 1 103 ? -20.247 58.411 30.490 1.00 43.31 103 GLY A N 1
ATOM 809 C CA . GLY A 1 103 ? -20.012 58.948 31.815 1.00 43.31 103 GLY A CA 1
ATOM 810 C C . GLY A 1 103 ? -21.210 58.936 32.755 1.00 43.31 103 GLY A C 1
ATOM 811 O O . GLY A 1 103 ? -22.352 58.668 32.386 1.00 43.31 103 GLY A O 1
ATOM 812 N N . LYS A 1 104 ? -20.875 59.290 33.998 1.00 47.41 104 LYS A N 1
ATOM 813 C CA . LYS A 1 104 ? -21.770 59.702 35.079 1.00 47.41 104 LYS A CA 1
ATOM 814 C C . LYS A 1 104 ? -22.906 60.590 34.558 1.00 47.41 104 LYS A C 1
ATOM 816 O O . LYS A 1 104 ? -22.656 61.696 34.090 1.00 47.41 104 LYS A O 1
ATOM 821 N N . GLY A 1 105 ? -24.142 60.144 34.757 1.00 47.22 105 GLY A N 1
ATOM 822 C CA . GLY A 1 105 ? -25.347 60.962 34.674 1.00 47.22 105 GLY A CA 1
ATOM 823 C C . GLY A 1 105 ? -26.203 60.697 35.906 1.00 47.22 105 GLY A C 1
ATOM 824 O O . GLY A 1 105 ? -26.833 59.652 36.012 1.00 47.22 105 GLY A O 1
ATOM 825 N N . LYS A 1 106 ? -26.160 61.624 36.864 1.00 49.69 106 LYS A N 1
ATOM 826 C CA . LYS A 1 106 ? -27.098 61.708 37.986 1.00 49.69 106 LYS A CA 1
ATOM 827 C C . LYS A 1 106 ? -28.473 62.105 37.440 1.00 49.69 106 LYS A C 1
ATOM 829 O O . LYS A 1 106 ? -28.523 63.124 36.768 1.00 49.69 106 LYS A O 1
ATOM 834 N N . THR A 1 107 ? -29.522 61.363 37.792 1.00 49.25 107 THR A N 1
ATOM 835 C CA . THR A 1 107 ? -30.939 61.759 38.011 1.00 49.25 107 THR A CA 1
ATOM 836 C C . THR A 1 107 ? -31.693 60.435 38.255 1.00 49.25 107 THR A C 1
ATOM 838 O O . THR A 1 107 ? -31.552 59.501 37.485 1.00 49.25 107 THR A O 1
ATOM 841 N N . GLY A 1 108 ? -32.398 60.151 39.349 1.00 44.72 108 GLY A N 1
ATOM 842 C CA . GLY A 1 108 ? -33.237 60.991 40.187 1.00 44.72 108 GLY A CA 1
ATOM 843 C C . GLY A 1 108 ? -34.700 60.812 39.770 1.00 44.72 108 GLY A C 1
ATOM 844 O O . GLY A 1 108 ? -35.172 61.642 39.007 1.00 44.72 108 GLY A O 1
ATOM 845 N N . ARG A 1 109 ? -35.409 59.771 40.252 1.00 37.38 109 ARG A N 1
ATOM 846 C CA . ARG A 1 109 ? -36.865 59.824 40.520 1.00 37.38 109 ARG A CA 1
ATOM 847 C C . ARG A 1 109 ? -37.407 58.589 41.262 1.00 37.38 109 ARG A C 1
ATOM 849 O O . ARG A 1 109 ? -37.043 57.460 40.970 1.00 37.38 109 ARG A O 1
ATOM 856 N N . TRP A 1 110 ? -38.281 58.903 42.210 1.00 39.94 110 TRP A N 1
ATOM 857 C CA . TRP A 1 110 ? -38.998 58.142 43.234 1.00 39.94 110 TRP A CA 1
ATOM 858 C C . TRP A 1 110 ? -39.802 56.910 42.786 1.00 39.94 110 TRP A C 1
ATOM 860 O O . TRP A 1 110 ? -40.398 56.919 41.714 1.00 39.94 110 TRP A O 1
ATOM 870 N N . SER A 1 111 ? -39.950 55.936 43.696 1.00 48.44 111 SER A N 1
ATOM 871 C CA . SER A 1 111 ? -41.086 55.003 43.718 1.00 48.44 111 SER A CA 1
ATOM 872 C C . SER A 1 111 ? -41.594 54.821 45.151 1.00 48.44 111 SER A C 1
ATOM 874 O O . SER A 1 111 ? -40.810 54.600 46.071 1.00 48.44 111 SER A O 1
ATOM 876 N N . TYR A 1 112 ? -42.909 54.945 45.320 1.00 41.03 112 TYR A N 1
ATOM 877 C CA . TYR A 1 112 ? -43.645 54.769 46.570 1.00 41.03 112 TYR A CA 1
ATOM 878 C C . TYR A 1 112 ? -43.889 53.285 46.906 1.00 41.03 112 TYR A C 1
ATOM 880 O O . TYR A 1 112 ? -44.104 52.478 46.008 1.00 41.03 112 TYR A O 1
ATOM 888 N N . ALA A 1 113 ? -43.954 53.030 48.220 1.00 39.09 113 ALA A N 1
ATOM 889 C CA . ALA A 1 113 ? -44.771 52.058 48.964 1.00 39.09 113 ALA A CA 1
ATOM 890 C C . ALA A 1 113 ? -44.662 50.543 48.674 1.00 39.09 113 ALA A C 1
ATOM 892 O O . ALA A 1 113 ? -45.032 50.067 47.606 1.00 39.09 113 ALA A O 1
ATOM 893 N N . LYS A 1 114 ? -44.366 49.764 49.726 1.00 38.25 114 LYS A N 1
ATOM 894 C CA . LYS A 1 114 ? -45.364 48.983 50.498 1.00 38.25 114 LYS A CA 1
ATOM 895 C C . LYS A 1 114 ? -44.681 48.208 51.636 1.00 38.25 114 LYS A C 1
ATOM 897 O O . LYS A 1 114 ? -43.633 47.611 51.413 1.00 38.25 114 LYS A O 1
ATOM 902 N N . GLY A 1 115 ? -45.316 48.193 52.808 1.00 38.56 115 GLY A N 1
ATOM 903 C CA . GLY A 1 115 ? -44.918 47.444 54.000 1.00 38.56 115 GLY A CA 1
ATOM 904 C C . GLY A 1 115 ? -45.481 48.105 55.238 1.00 38.56 115 GLY A C 1
ATOM 905 O O . GLY A 1 115 ? -44.710 48.864 55.855 1.00 38.56 115 GLY A O 1
#

Secondary structure (DSSP, 8-state):
-HHHHHHHHHHHHHHHHHHHHHHHHHHHHHHHHHHHH----HHHHHHHHHSPP-SS-SSTHHHHHHHHHHHTTS------PPPPPPP----------------------------

Sequence (115 aa):
MPLLKSATAFLADPSAEALRFEAALTNSVRRSLWVKQWGGDVKSKTMLCGIPFQGEFVFGSELDSILEKAADRKKGFPVNKPSPKRPSFSFRPSRENKTQYRGKGK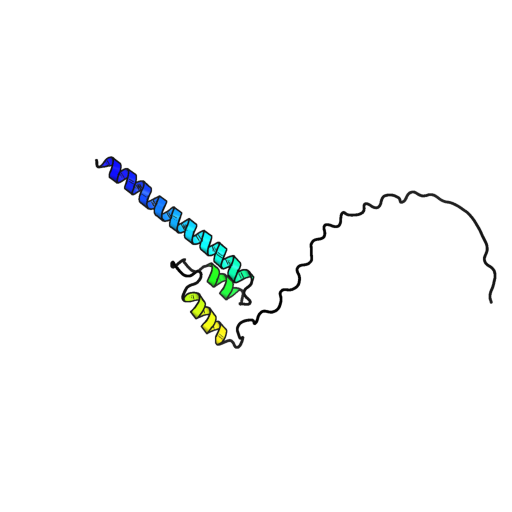TGRWSYAKG